Protein AF-S4PRL8-F1 (afdb_monomer)

Radius of gyration: 14.3 Å; Cα contacts (8 Å, |Δi|>4): 43; chains: 1; bounding box: 30×25×38 Å

Secondary structure (DSSP, 8-state):
-HHHHHHHHHHHHHTSTTHHHHHT-TTT--TTT-HHHHHHHHHHHHTT--TTSSSS--S-HHHHHHHH--

Solvent-accessible surface area (backbone atoms only — not comparable to full-atom values): 4176 Å² total; per-residue (Å²): 107,73,67,56,53,51,49,51,53,51,55,53,44,71,74,37,86,62,36,69,66,50,58,73,32,76,93,69,38,42,77,83,70,29,65,68,39,52,54,50,27,36,54,31,45,77,71,74,38,69,34,66,80,52,95,65,35,69,64,57,70,67,55,47,56,53,60,65,76,106

Nearest PDB structures (foldseek):
  7wld-assembly1_U  TM=7.029E-01  e=7.623E-05  Homo sapiens

Foldseek 3Di:
DVVVVVVVVVVVLVPDPCVVVVLPDPVRPDLARRPVLLVVLLVCVVVVHHSPPDPSHDDDVVSSVVVVVD

Structure (mmCIF, N/CA/C/O backbone):
data_AF-S4PRL8-F1
#
_entry.id   AF-S4PRL8-F1
#
loop_
_atom_site.group_PDB
_atom_site.id
_atom_site.type_symbol
_atom_site.label_atom_id
_atom_site.label_alt_id
_atom_site.label_comp_id
_atom_site.label_asym_id
_atom_site.label_entity_id
_atom_site.label_seq_id
_atom_site.pdbx_PDB_ins_code
_atom_site.Cartn_x
_atom_site.Cartn_y
_atom_site.Cartn_z
_atom_site.occupancy
_atom_site.B_iso_or_equiv
_atom_site.auth_seq_id
_atom_site.auth_comp_id
_atom_site.auth_asym_id
_atom_site.auth_atom_id
_atom_site.pdbx_PDB_model_num
ATOM 1 N N . ILE A 1 1 ? 4.156 13.364 -21.59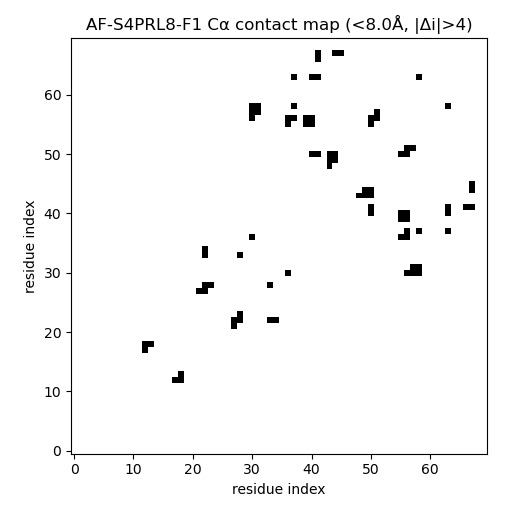3 1.00 90.62 1 ILE A N 1
ATOM 2 C CA . ILE A 1 1 ? 5.168 12.324 -21.925 1.00 90.62 1 ILE A CA 1
ATOM 3 C C . ILE A 1 1 ? 5.585 11.529 -20.684 1.00 90.62 1 ILE A C 1
ATOM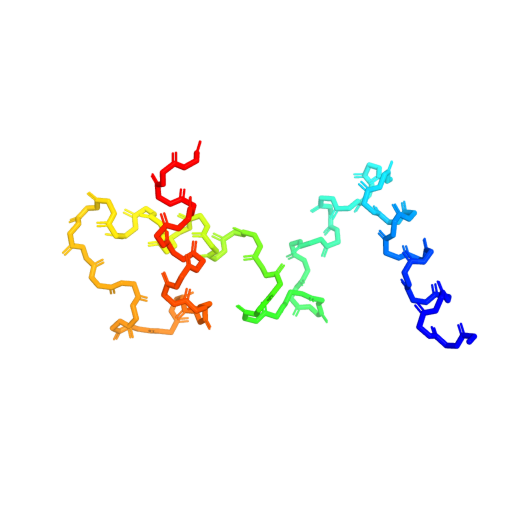 5 O O . ILE A 1 1 ? 5.250 1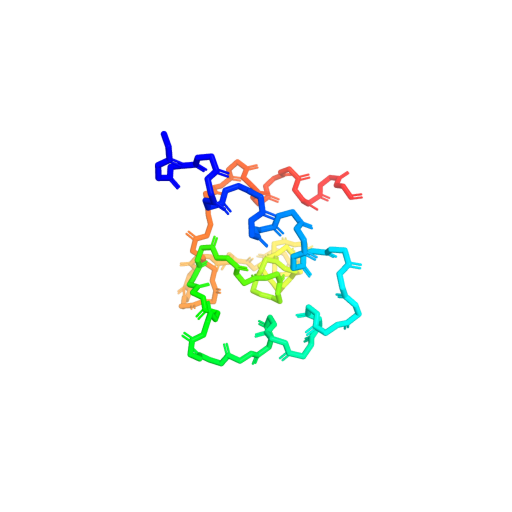0.359 -20.636 1.00 90.62 1 ILE A O 1
ATOM 9 N N . LYS A 1 2 ? 6.204 12.130 -19.650 1.00 93.38 2 LYS A N 1
ATOM 10 C CA . LYS A 1 2 ? 6.667 11.407 -18.437 1.00 93.38 2 LYS A CA 1
ATOM 11 C C . LYS A 1 2 ? 5.595 10.523 -17.774 1.00 93.38 2 LYS A C 1
ATOM 13 O O . LYS A 1 2 ? 5.818 9.336 -17.586 1.00 93.38 2 LYS A O 1
ATOM 18 N N . TYR A 1 3 ? 4.414 11.079 -17.495 1.00 94.12 3 TYR A N 1
ATOM 19 C CA . TYR A 1 3 ? 3.315 10.326 -16.871 1.00 94.12 3 TYR A CA 1
ATOM 20 C C . TYR A 1 3 ? 2.749 9.225 -17.769 1.00 94.12 3 TYR A C 1
ATOM 22 O O . TYR A 1 3 ? 2.396 8.164 -17.281 1.00 94.12 3 TYR A O 1
ATOM 30 N N . ILE A 1 4 ? 2.723 9.449 -19.085 1.00 96.44 4 ILE A N 1
ATOM 31 C CA . ILE A 1 4 ? 2.272 8.441 -20.053 1.00 96.44 4 ILE A CA 1
ATOM 32 C C . ILE A 1 4 ? 3.228 7.249 -20.028 1.00 96.44 4 ILE A C 1
ATOM 34 O O . ILE A 1 4 ? 2.783 6.114 -19.912 1.00 96.44 4 ILE A O 1
ATOM 38 N N . VAL A 1 5 ? 4.538 7.511 -20.057 1.00 96.81 5 VAL A N 1
ATOM 39 C CA . VAL A 1 5 ? 5.559 6.463 -19.936 1.00 96.81 5 VAL A CA 1
ATOM 40 C C . VAL A 1 5 ? 5.408 5.717 -18.609 1.00 96.81 5 VAL A C 1
ATOM 42 O O . VAL A 1 5 ? 5.397 4.491 -18.611 1.00 96.81 5 VAL A O 1
ATOM 45 N N . ALA A 1 6 ? 5.210 6.426 -17.493 1.00 92.75 6 ALA A N 1
ATOM 46 C CA . ALA A 1 6 ? 4.989 5.796 -16.192 1.00 92.75 6 ALA A CA 1
ATOM 47 C C . ALA A 1 6 ? 3.739 4.894 -16.176 1.00 92.75 6 ALA A C 1
ATOM 49 O O . ALA A 1 6 ? 3.807 3.769 -15.682 1.00 92.75 6 ALA A O 1
ATOM 50 N N . CYS A 1 7 ? 2.620 5.343 -16.754 1.00 94.38 7 CYS A N 1
ATOM 51 C CA . CYS A 1 7 ? 1.402 4.540 -16.864 1.00 94.38 7 CYS A CA 1
ATOM 52 C C . CYS A 1 7 ? 1.608 3.293 -17.730 1.00 94.38 7 CYS A C 1
ATOM 54 O O . CYS A 1 7 ? 1.174 2.214 -17.337 1.00 94.38 7 CYS A O 1
ATOM 56 N N . LEU A 1 8 ? 2.298 3.420 -18.867 1.00 96.00 8 LEU A N 1
ATOM 57 C CA . LEU A 1 8 ? 2.598 2.289 -19.750 1.00 96.00 8 LEU A CA 1
ATOM 58 C C . LEU A 1 8 ? 3.485 1.252 -19.057 1.00 96.00 8 LEU A C 1
ATOM 60 O O . LEU A 1 8 ? 3.179 0.064 -19.103 1.00 96.00 8 LEU A O 1
ATOM 64 N N . VAL A 1 9 ? 4.539 1.696 -18.366 1.00 92.00 9 VAL A N 1
ATOM 65 C CA . VAL A 1 9 ? 5.416 0.808 -17.588 1.00 92.00 9 VAL A CA 1
ATOM 66 C C . VAL A 1 9 ? 4.625 0.099 -16.491 1.00 92.00 9 VAL A C 1
ATOM 68 O O . VAL A 1 9 ? 4.764 -1.110 -16.325 1.00 92.00 9 VAL A O 1
ATOM 71 N N . ARG A 1 10 ? 3.758 0.818 -15.768 1.00 88.69 10 ARG A N 1
ATOM 72 C CA . ARG A 1 10 ? 2.940 0.229 -14.700 1.00 88.69 10 ARG A CA 1
ATOM 73 C C . ARG A 1 10 ? 1.945 -0.791 -15.246 1.00 88.69 10 ARG A C 1
ATOM 75 O O . ARG A 1 10 ? 1.841 -1.878 -14.693 1.00 88.69 10 ARG A O 1
ATOM 82 N N . TYR A 1 11 ? 1.268 -0.465 -16.345 1.00 92.12 11 TYR A N 1
ATOM 83 C CA . TYR A 1 11 ? 0.351 -1.377 -17.028 1.00 92.12 11 TYR A CA 1
ATOM 84 C C . TYR A 1 11 ? 1.066 -2.651 -17.480 1.00 92.12 11 TYR A C 1
ATOM 86 O O . TYR A 1 11 ? 0.586 -3.751 -17.212 1.00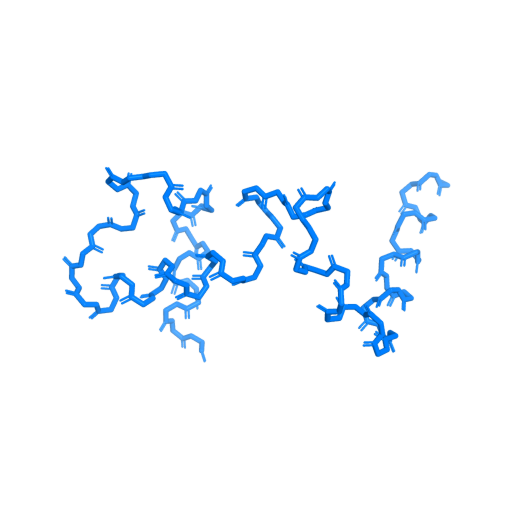 92.12 11 TYR A O 1
ATOM 94 N N . TRP A 1 12 ? 2.233 -2.506 -18.109 1.00 92.31 12 TRP A N 1
ATOM 95 C CA . TRP A 1 12 ? 3.041 -3.636 -18.556 1.00 92.31 12 TRP A CA 1
ATOM 96 C C . TRP A 1 12 ? 3.494 -4.520 -17.385 1.00 92.31 12 TRP A C 1
ATOM 98 O O . TRP A 1 12 ? 3.325 -5.737 -17.437 1.00 92.31 12 TRP A O 1
ATOM 108 N N . LEU A 1 13 ? 3.985 -3.917 -16.295 1.00 87.06 13 LEU A N 1
ATOM 109 C CA . LEU A 1 13 ? 4.411 -4.655 -15.102 1.00 87.06 13 LEU A CA 1
ATOM 110 C C . LEU A 1 13 ? 3.264 -5.443 -14.461 1.00 87.06 13 LEU A C 1
ATOM 112 O O . LEU A 1 13 ? 3.476 -6.595 -14.107 1.00 87.06 13 LEU A O 1
ATOM 116 N N . ILE A 1 14 ? 2.064 -4.861 -14.356 1.00 85.44 14 ILE A N 1
ATOM 117 C CA . ILE A 1 14 ? 0.880 -5.527 -13.778 1.00 85.44 14 ILE A CA 1
ATOM 118 C C . ILE A 1 14 ? 0.478 -6.776 -14.580 1.00 85.44 14 ILE A C 1
ATOM 120 O O . ILE A 1 14 ? 0.014 -7.747 -13.994 1.00 85.44 14 ILE A O 1
ATOM 124 N N . HIS A 1 15 ? 0.670 -6.766 -15.903 1.00 88.00 15 HIS A N 1
ATOM 125 C CA . HIS A 1 15 ? 0.317 -7.891 -16.780 1.00 88.00 15 HIS A CA 1
ATOM 126 C C . HIS A 1 15 ? 1.415 -8.953 -16.898 1.00 88.00 15 HIS A C 1
ATOM 128 O O . HIS A 1 15 ? 1.223 -9.952 -17.586 1.00 88.00 15 HIS A O 1
ATOM 134 N N . THR A 1 16 ? 2.570 -8.743 -16.267 1.00 88.25 16 THR A N 1
ATOM 135 C CA . THR A 1 16 ? 3.668 -9.709 -16.294 1.00 88.25 16 THR A CA 1
ATOM 136 C C . THR A 1 16 ? 3.599 -10.598 -15.053 1.00 88.25 16 THR A C 1
ATOM 138 O O . THR A 1 16 ? 3.452 -10.093 -13.940 1.00 88.25 16 THR A O 1
ATOM 141 N N . ASP A 1 17 ? 3.825 -11.905 -15.206 1.00 83.50 17 ASP A N 1
ATOM 142 C CA . ASP A 1 17 ? 3.849 -12.870 -14.086 1.00 83.50 17 ASP A CA 1
ATOM 143 C C . ASP A 1 17 ? 4.881 -12.511 -12.997 1.00 83.50 17 ASP A C 1
ATOM 145 O O . ASP A 1 17 ? 4.780 -12.908 -11.837 1.00 83.50 17 ASP A O 1
ATOM 149 N N . TYR A 1 18 ? 5.874 -11.699 -13.360 1.00 83.00 18 TYR A N 1
ATOM 150 C CA . TYR A 1 18 ? 6.941 -11.240 -12.479 1.00 83.00 18 TYR A CA 1
ATOM 151 C C . TYR A 1 18 ? 6.491 -10.200 -11.435 1.00 83.00 18 TYR A C 1
ATOM 153 O O . TYR A 1 18 ? 7.225 -9.927 -10.480 1.00 83.00 18 TYR A O 1
ATOM 161 N N . TRP A 1 19 ? 5.283 -9.638 -11.565 1.00 82.69 19 TRP A N 1
ATOM 162 C CA . TRP A 1 19 ? 4.730 -8.674 -10.608 1.00 82.69 19 TRP A CA 1
ATOM 163 C C . TRP A 1 19 ? 4.706 -9.209 -9.173 1.00 82.69 19 TRP A C 1
ATOM 165 O O . TRP A 1 19 ? 5.098 -8.497 -8.249 1.00 82.69 19 TRP A O 1
ATOM 175 N N . GLN A 1 20 ? 4.305 -10.469 -8.978 1.00 81.12 20 GLN A N 1
ATOM 176 C CA . GLN A 1 20 ? 4.199 -11.071 -7.643 1.00 81.12 20 GLN A CA 1
ATOM 177 C C . GLN A 1 20 ? 5.553 -11.118 -6.926 1.00 81.12 20 GLN A C 1
ATOM 179 O O . GLN A 1 20 ? 5.639 -10.876 -5.721 1.00 81.12 20 GLN A O 1
ATOM 184 N N . THR A 1 21 ? 6.628 -11.373 -7.671 1.00 85.38 21 THR A N 1
ATOM 185 C CA . THR A 1 21 ? 7.991 -11.375 -7.132 1.00 85.38 21 THR A CA 1
ATOM 186 C C . THR A 1 21 ? 8.425 -9.969 -6.735 1.00 85.38 21 THR A C 1
ATOM 188 O O . THR A 1 21 ? 9.001 -9.784 -5.667 1.00 85.38 21 THR A O 1
ATOM 191 N N . ILE A 1 22 ? 8.127 -8.970 -7.571 1.00 85.81 22 ILE A N 1
ATOM 192 C CA . ILE A 1 22 ? 8.509 -7.567 -7.363 1.00 85.81 22 ILE A CA 1
ATOM 193 C C . ILE A 1 22 ? 7.730 -6.933 -6.203 1.00 85.81 22 ILE A C 1
ATOM 195 O O . ILE A 1 22 ? 8.322 -6.238 -5.383 1.00 85.81 22 ILE A O 1
ATOM 199 N N . ALA A 1 23 ? 6.421 -7.170 -6.106 1.00 84.06 23 ALA A N 1
ATOM 200 C CA . ALA A 1 23 ? 5.556 -6.528 -5.113 1.00 84.06 23 ALA A CA 1
ATOM 201 C C . ALA A 1 23 ? 5.922 -6.886 -3.660 1.00 84.06 23 ALA A C 1
ATOM 203 O O . ALA A 1 23 ? 5.630 -6.126 -2.740 1.00 84.06 23 ALA A O 1
ATOM 204 N N . ASN A 1 24 ? 6.590 -8.024 -3.454 1.00 83.56 24 ASN A N 1
ATOM 205 C CA . ASN A 1 24 ? 7.059 -8.474 -2.143 1.00 83.56 24 ASN A CA 1
ATOM 206 C C . ASN A 1 24 ? 8.458 -7.945 -1.773 1.00 83.56 24 ASN A C 1
ATOM 208 O O . ASN A 1 24 ? 8.963 -8.242 -0.690 1.00 83.56 24 ASN A O 1
ATOM 212 N N . ARG A 1 25 ? 9.106 -7.176 -2.657 1.00 89.25 25 ARG A N 1
ATOM 213 C CA . ARG A 1 25 ? 10.435 -6.600 -2.425 1.00 89.25 25 ARG A CA 1
ATOM 214 C C . ARG A 1 25 ? 10.332 -5.332 -1.593 1.00 89.25 25 ARG A C 1
ATOM 216 O O . ARG A 1 25 ? 9.620 -4.401 -1.960 1.00 89.25 25 ARG A O 1
ATOM 223 N N . VAL A 1 26 ? 11.086 -5.278 -0.498 1.00 87.69 26 VAL A N 1
ATOM 224 C CA . VAL A 1 26 ? 11.109 -4.133 0.427 1.00 87.69 26 VAL A CA 1
ATOM 225 C C . VAL A 1 26 ? 11.618 -2.852 -0.234 1.00 87.69 26 VAL A C 1
ATOM 227 O O . VAL A 1 26 ? 11.276 -1.760 0.196 1.00 87.69 26 VAL A O 1
ATOM 230 N N . GLU A 1 27 ? 12.401 -2.976 -1.307 1.00 89.69 27 GLU A N 1
ATOM 231 C CA . GLU A 1 27 ? 12.931 -1.847 -2.075 1.00 89.69 27 GLU A CA 1
ATOM 232 C C . GLU A 1 27 ? 11.848 -1.126 -2.902 1.00 89.69 27 GLU A C 1
ATOM 234 O O . GLU A 1 27 ? 12.058 -0.004 -3.358 1.00 89.69 27 GLU A O 1
ATOM 239 N N . ILE A 1 28 ? 10.705 -1.782 -3.132 1.00 86.38 28 ILE A N 1
ATOM 240 C CA . ILE A 1 28 ? 9.641 -1.330 -4.045 1.00 86.38 28 ILE A CA 1
ATOM 241 C C . ILE A 1 28 ? 8.314 -1.166 -3.300 1.00 86.38 28 ILE A C 1
ATOM 243 O O . ILE A 1 28 ? 7.524 -0.271 -3.624 1.00 86.38 28 ILE A O 1
ATOM 247 N N . ALA A 1 29 ? 8.076 -2.015 -2.300 1.00 86.06 29 ALA A N 1
ATOM 248 C CA . ALA A 1 29 ? 6.930 -1.935 -1.416 1.0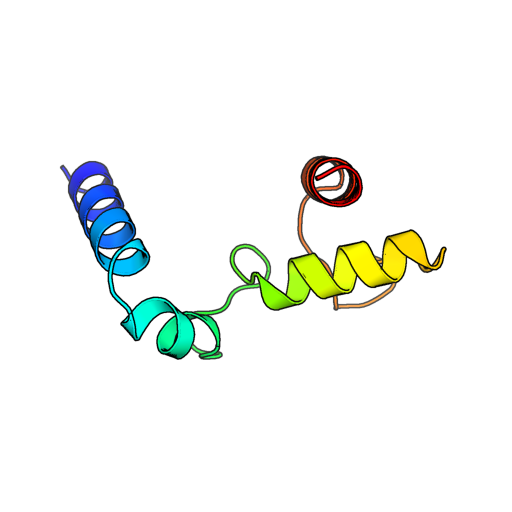0 86.06 29 ALA A CA 1
ATOM 249 C C . ALA A 1 29 ? 7.033 -0.686 -0.532 1.00 86.06 29 ALA A C 1
ATOM 251 O O . ALA A 1 29 ? 7.945 -0.544 0.280 1.00 86.06 29 ALA A O 1
ATOM 252 N N . THR A 1 30 ? 6.068 0.213 -0.673 1.00 87.94 30 THR A N 1
ATOM 253 C CA . THR A 1 30 ? 5.905 1.392 0.177 1.00 87.94 30 THR A CA 1
ATOM 254 C C . THR A 1 30 ? 4.630 1.254 1.008 1.00 87.94 30 THR A C 1
ATOM 256 O O . THR A 1 30 ? 3.762 0.438 0.673 1.00 87.94 30 THR A O 1
ATOM 259 N N . PRO A 1 31 ? 4.457 2.064 2.069 1.00 83.62 31 PRO A N 1
ATOM 260 C CA . PRO A 1 31 ? 3.233 2.040 2.870 1.00 83.62 31 PRO A CA 1
ATOM 261 C C . PRO A 1 31 ? 1.941 2.256 2.066 1.00 83.62 31 PRO A C 1
ATOM 263 O O . PRO A 1 31 ? 0.891 1.814 2.510 1.00 83.62 31 PRO A O 1
ATOM 266 N N . LEU A 1 32 ? 2.038 2.897 0.891 1.00 83.50 32 LEU A N 1
ATOM 267 C CA . LEU A 1 32 ? 0.911 3.282 0.031 1.00 83.50 32 LEU A CA 1
ATOM 268 C C . LEU A 1 32 ? 0.765 2.432 -1.250 1.00 83.50 32 LEU A C 1
ATOM 270 O O . LEU A 1 32 ? 0.012 2.784 -2.157 1.00 83.50 32 LEU A O 1
ATOM 274 N N . ASN A 1 33 ? 1.579 1.386 -1.437 1.00 87.38 33 ASN A N 1
ATOM 275 C CA . ASN A 1 33 ? 1.458 0.500 -2.608 1.00 87.38 33 ASN A CA 1
ATOM 276 C C . ASN A 1 33 ? 1.486 -0.995 -2.258 1.00 87.38 33 ASN A C 1
ATOM 278 O O . ASN A 1 33 ? 1.466 -1.841 -3.155 1.00 87.38 33 ASN A O 1
ATOM 282 N N . SER A 1 34 ? 1.561 -1.324 -0.968 1.00 89.75 34 SER A N 1
ATOM 283 C CA . SER A 1 34 ? 1.733 -2.693 -0.504 1.00 89.75 34 SER A CA 1
ATOM 284 C C . SER A 1 34 ? 0.389 -3.397 -0.339 1.00 89.75 34 SER A C 1
ATOM 286 O O . SER A 1 34 ? -0.327 -3.200 0.642 1.00 89.75 34 SER A O 1
ATOM 288 N N . TRP A 1 35 ? 0.084 -4.297 -1.273 1.00 88.69 35 TRP A N 1
ATOM 289 C CA . TRP A 1 35 ? -1.133 -5.113 -1.238 1.00 88.69 35 TRP A CA 1
ATOM 290 C C . TRP A 1 35 ? -1.248 -5.974 0.030 1.00 88.69 35 TRP A C 1
ATOM 292 O O . TRP A 1 35 ? -2.321 -6.102 0.610 1.00 88.69 35 TRP A O 1
ATOM 302 N N . LYS A 1 36 ? -0.124 -6.522 0.512 1.00 90.00 36 LYS A N 1
ATOM 303 C CA . LYS A 1 36 ? -0.090 -7.339 1.734 1.00 90.00 36 LYS A CA 1
ATOM 304 C C . LYS A 1 36 ? -0.544 -6.549 2.964 1.00 90.00 36 LYS A C 1
ATOM 306 O O . LYS A 1 36 ? -1.312 -7.066 3.767 1.00 90.00 36 LYS A O 1
ATOM 311 N N . ARG A 1 37 ? -0.093 -5.297 3.083 1.00 92.38 37 ARG A N 1
ATOM 312 C CA . ARG A 1 37 ? -0.446 -4.413 4.202 1.00 92.38 37 ARG A CA 1
ATOM 313 C C . ARG A 1 37 ? -1.916 -4.009 4.159 1.00 92.38 37 ARG A C 1
ATOM 315 O O . ARG A 1 37 ? -2.541 -3.914 5.207 1.00 92.38 37 ARG A O 1
ATOM 322 N N . LEU A 1 38 ? -2.475 -3.828 2.960 1.00 93.31 38 LEU A N 1
ATOM 323 C CA . LEU A 1 38 ? -3.907 -3.590 2.788 1.00 93.31 38 LEU A CA 1
ATOM 324 C C . LEU A 1 38 ? -4.741 -4.775 3.292 1.00 93.31 38 LEU A C 1
ATOM 326 O O . LEU A 1 38 ? -5.639 -4.571 4.102 1.00 93.31 38 LEU A O 1
ATOM 330 N N . ILE A 1 39 ? -4.407 -6.000 2.868 1.00 93.88 39 ILE A N 1
ATOM 331 C CA . ILE A 1 39 ? -5.101 -7.220 3.318 1.00 93.88 39 ILE A CA 1
ATOM 332 C C . ILE A 1 39 ? -5.010 -7.371 4.837 1.00 93.88 39 ILE A C 1
ATOM 334 O O . ILE A 1 39 ? -6.010 -7.650 5.489 1.00 93.88 39 ILE A O 1
ATOM 338 N N . GLU A 1 40 ? -3.821 -7.183 5.408 1.00 94.81 40 GLU A N 1
ATOM 339 C CA . GLU A 1 40 ? -3.624 -7.252 6.856 1.00 94.81 40 GLU A CA 1
ATOM 340 C C . GLU A 1 40 ? -4.452 -6.190 7.590 1.00 94.81 40 GLU A C 1
ATOM 342 O O . GLU A 1 40 ? -5.095 -6.500 8.587 1.00 94.81 40 GLU A O 1
ATOM 347 N N . GLY A 1 41 ? -4.506 -4.959 7.078 1.00 95.12 41 GLY A N 1
ATOM 348 C CA . GLY A 1 41 ? -5.319 -3.902 7.674 1.00 95.12 41 GLY A CA 1
ATOM 349 C C . GLY A 1 41 ? -6.817 -4.191 7.641 1.00 95.12 41 GLY A C 1
ATOM 350 O O . GLY A 1 41 ? -7.488 -3.990 8.650 1.00 95.12 41 GLY A O 1
ATOM 351 N N . VAL A 1 42 ? -7.335 -4.709 6.524 1.00 96.38 42 VAL A N 1
ATOM 352 C CA . VAL A 1 42 ? -8.735 -5.162 6.435 1.00 96.38 42 VAL A CA 1
ATOM 353 C C . VAL A 1 42 ? -8.980 -6.308 7.416 1.00 96.38 42 VAL A C 1
ATOM 355 O O . VAL A 1 42 ? -9.932 -6.261 8.183 1.00 96.38 42 VAL A O 1
ATOM 358 N N . HIS A 1 43 ? -8.066 -7.276 7.491 1.00 96.56 43 HIS A N 1
ATOM 359 C CA . HIS A 1 43 ? -8.172 -8.383 8.437 1.00 96.56 43 HIS A CA 1
ATOM 360 C C . HIS A 1 43 ? -8.226 -7.914 9.900 1.00 96.56 43 HIS A C 1
ATOM 362 O O . HIS A 1 43 ? -9.020 -8.431 10.684 1.00 96.56 43 HIS A O 1
ATOM 368 N N . LEU A 1 44 ? -7.406 -6.932 10.285 1.00 96.56 44 LEU A N 1
ATOM 369 C CA . LEU A 1 44 ? -7.462 -6.335 11.623 1.00 96.56 44 LEU A CA 1
ATOM 370 C C . LEU A 1 44 ? -8.813 -5.655 11.868 1.00 96.56 44 LEU A C 1
ATOM 372 O O . LEU A 1 44 ? -9.438 -5.896 12.903 1.00 96.56 44 LEU A O 1
ATOM 376 N N . TYR A 1 45 ? -9.280 -4.872 10.893 1.00 96.38 45 TYR A N 1
ATOM 377 C CA . TYR A 1 45 ? -10.562 -4.177 10.960 1.00 96.38 45 TYR A CA 1
ATOM 378 C C . TYR A 1 45 ? -11.737 -5.146 11.148 1.00 96.38 45 TYR A C 1
ATOM 380 O O . TYR A 1 45 ? -12.566 -4.935 12.034 1.00 96.38 45 TYR A O 1
ATOM 388 N N . ASP A 1 46 ? -11.755 -6.251 10.399 1.00 96.94 46 ASP A N 1
ATOM 389 C CA . ASP A 1 46 ? -12.785 -7.294 10.480 1.00 96.94 46 ASP A CA 1
ATOM 390 C C . ASP A 1 46 ? -12.838 -7.976 11.854 1.00 96.94 46 ASP A C 1
ATOM 392 O O . ASP A 1 46 ? -13.887 -8.457 12.281 1.00 96.94 46 ASP A O 1
ATOM 396 N N . ASN A 1 47 ? -11.713 -7.996 12.571 1.00 96.88 47 ASN A N 1
ATOM 397 C CA . ASN A 1 47 ? -11.606 -8.550 13.920 1.00 96.88 47 ASN A CA 1
ATOM 398 C C . ASN A 1 47 ? -11.803 -7.493 15.023 1.00 96.88 47 ASN A C 1
ATOM 400 O O . ASN A 1 47 ? -11.550 -7.771 16.196 1.00 96.88 47 ASN A O 1
ATOM 404 N N . GLY A 1 48 ? -12.250 -6.282 14.673 1.00 95.69 48 GLY A N 1
ATOM 405 C CA . GLY A 1 48 ? -12.488 -5.198 15.630 1.00 95.69 48 GLY A CA 1
ATOM 406 C C . GLY A 1 48 ? -11.210 -4.580 16.203 1.00 95.69 48 GLY A C 1
ATOM 407 O O . GLY A 1 48 ? -11.271 -3.880 17.215 1.00 95.69 48 GLY A O 1
ATOM 408 N N . ILE A 1 49 ? -10.058 -4.829 15.575 1.00 96.56 49 ILE A N 1
ATOM 409 C CA . ILE A 1 49 ? -8.769 -4.243 15.947 1.00 96.56 49 ILE A CA 1
ATOM 410 C C . ILE A 1 49 ? -8.545 -3.012 15.075 1.00 96.56 49 ILE A C 1
ATOM 412 O O . ILE A 1 49 ? -8.688 -3.073 13.856 1.00 96.56 49 ILE A O 1
ATOM 416 N N . ASN A 1 50 ? -8.173 -1.886 15.684 1.00 95.00 50 ASN A N 1
ATOM 417 C CA . ASN A 1 50 ? -7.903 -0.660 14.944 1.00 95.00 50 ASN A CA 1
ATOM 418 C C . ASN A 1 50 ? -6.640 -0.820 14.066 1.00 95.00 50 ASN A C 1
ATOM 420 O O . ASN A 1 50 ? -5.535 -0.882 14.612 1.00 95.00 50 ASN A O 1
ATOM 424 N N . PRO A 1 51 ? -6.747 -0.813 12.720 1.00 95.25 51 PRO A N 1
ATOM 425 C CA . PRO A 1 51 ? -5.589 -1.019 11.841 1.00 95.25 51 PRO A CA 1
ATOM 426 C C . PRO A 1 51 ? -4.540 0.098 11.933 1.00 95.25 51 PRO A C 1
ATOM 428 O O . PRO A 1 51 ? -3.386 -0.107 11.556 1.00 95.25 51 PRO A O 1
ATOM 431 N N . TYR A 1 52 ? -4.941 1.272 12.432 1.00 94.31 52 TYR A N 1
ATOM 432 C CA . TYR A 1 52 ? -4.120 2.481 12.542 1.00 94.31 52 TYR A CA 1
ATOM 433 C C . TYR A 1 52 ? -3.412 2.635 13.890 1.00 94.31 52 TYR A C 1
ATOM 435 O O . TYR A 1 52 ? -2.654 3.583 14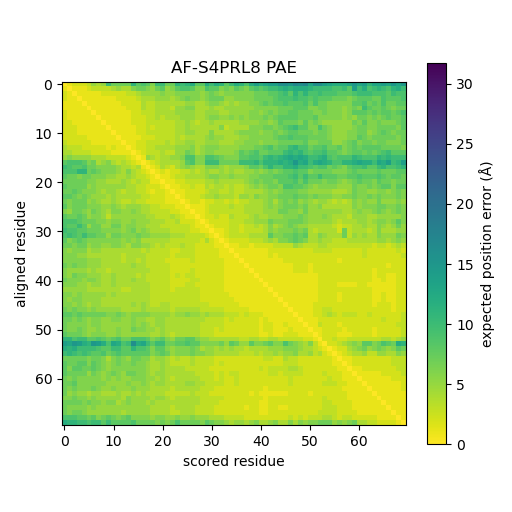.075 1.00 94.31 52 TYR A O 1
ATOM 443 N N . GLU A 1 53 ? -3.689 1.762 14.861 1.00 91.88 53 GLU A N 1
ATOM 444 C CA . GLU A 1 53 ? -3.117 1.871 16.212 1.00 91.88 53 GLU A CA 1
ATOM 445 C C . GLU A 1 53 ? -1.623 1.494 16.255 1.00 91.88 53 GLU A C 1
ATOM 447 O O . GLU A 1 53 ? -0.926 1.793 17.222 1.00 91.88 53 GLU A O 1
ATOM 452 N N . GLY A 1 54 ? -1.107 0.892 15.180 1.00 84.25 54 GLY A N 1
ATOM 453 C CA . GLY A 1 54 ? 0.310 0.594 14.991 1.00 84.25 54 GLY A CA 1
ATOM 454 C C . GLY A 1 54 ? 0.837 1.061 13.634 1.00 84.25 54 GLY A C 1
ATOM 455 O O . GLY A 1 54 ? 0.178 1.778 12.892 1.00 84.25 54 GLY A O 1
ATOM 456 N N . ASP A 1 55 ? 2.033 0.593 13.281 1.00 85.00 55 ASP A N 1
ATOM 457 C CA . ASP A 1 55 ? 2.694 0.889 12.004 1.00 85.00 55 ASP A CA 1
ATOM 458 C C . ASP A 1 55 ? 2.277 -0.087 10.888 1.00 85.00 55 ASP A C 1
ATOM 460 O O . ASP A 1 55 ? 3.008 -0.248 9.922 1.00 85.00 55 ASP A O 1
ATOM 464 N N . SER A 1 56 ? 1.148 -0.801 10.995 1.00 84.75 56 SER A N 1
ATOM 465 C CA . SER A 1 56 ? 0.755 -1.828 10.009 1.00 84.75 56 SER A CA 1
ATOM 466 C C . SER A 1 56 ? 0.007 -1.243 8.808 1.00 84.75 56 SER A C 1
ATOM 468 O O . SER A 1 56 ? 0.310 -1.599 7.663 1.00 84.75 56 SER A O 1
ATOM 470 N N . PHE A 1 57 ? -0.877 -0.264 9.012 1.00 92.62 57 PHE A N 1
ATOM 471 C CA . PHE A 1 57 ? -1.741 0.275 7.959 1.00 92.62 57 PHE A CA 1
ATOM 472 C C . PHE A 1 57 ? -1.606 1.794 7.797 1.00 92.62 57 PHE A C 1
ATOM 474 O O . PHE A 1 57 ? -1.713 2.544 8.759 1.00 92.62 57 PHE A 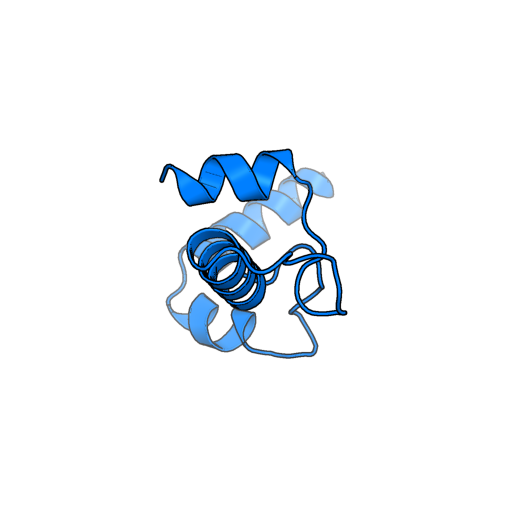O 1
ATOM 481 N N . HIS A 1 58 ? -1.396 2.245 6.558 1.0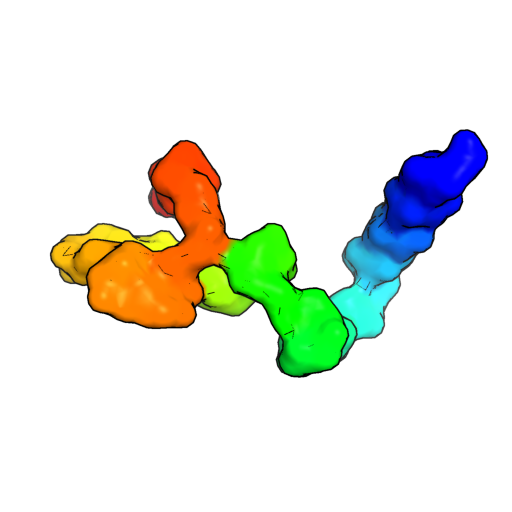0 93.31 58 HIS A N 1
ATOM 482 C CA . HIS A 1 58 ? -1.151 3.658 6.225 1.00 93.31 58 HIS A CA 1
ATOM 483 C C . HIS A 1 58 ? -2.064 4.196 5.119 1.00 93.31 58 HIS A C 1
ATOM 485 O O . HIS A 1 58 ? -1.934 5.351 4.714 1.00 93.31 58 HIS A O 1
ATOM 491 N N . GLU A 1 59 ? -2.970 3.367 4.605 1.00 93.38 59 GLU A N 1
ATOM 492 C CA . GLU A 1 59 ? -3.895 3.776 3.556 1.00 93.38 59 GLU A CA 1
ATOM 493 C C . GLU A 1 59 ? -5.047 4.607 4.127 1.00 93.38 59 GLU A C 1
ATOM 495 O O . GLU A 1 59 ? -5.376 4.562 5.318 1.00 93.38 59 GLU A O 1
ATOM 500 N N . SER A 1 60 ? -5.695 5.382 3.258 1.00 94.00 60 SER A N 1
ATOM 501 C CA . SER A 1 60 ? -6.822 6.218 3.680 1.00 94.00 60 SER A CA 1
ATOM 502 C C . SER A 1 60 ? -7.989 5.376 4.236 1.00 94.00 60 SER A C 1
ATOM 504 O O . SER A 1 60 ? -8.241 4.280 3.728 1.00 94.00 60 SER A O 1
ATOM 506 N N . PRO A 1 61 ? -8.772 5.889 5.205 1.00 94.94 61 PRO A N 1
ATOM 507 C CA . PRO A 1 61 ? -9.946 5.180 5.729 1.00 94.94 61 PRO A CA 1
ATOM 508 C C . PRO A 1 61 ? -10.969 4.803 4.656 1.00 94.94 61 PRO A C 1
ATOM 510 O O . PRO A 1 61 ? -11.616 3.769 4.751 1.00 94.94 61 PRO A O 1
ATOM 513 N N . ILE A 1 62 ? -11.080 5.607 3.595 1.00 95.62 62 ILE A N 1
ATOM 514 C CA . ILE A 1 62 ? -11.954 5.308 2.454 1.00 95.62 62 ILE A CA 1
ATOM 515 C C . ILE A 1 62 ? -11.523 4.005 1.770 1.00 95.62 62 ILE A C 1
ATOM 517 O O . ILE A 1 62 ? -12.376 3.193 1.429 1.00 95.62 62 ILE A O 1
ATOM 521 N N . MET A 1 63 ? -10.214 3.784 1.606 1.00 94.19 63 MET A N 1
ATOM 522 C CA . MET A 1 63 ? -9.689 2.536 1.045 1.00 94.19 63 MET A CA 1
ATOM 523 C C . MET A 1 63 ? -9.965 1.357 1.977 1.00 94.19 63 MET A C 1
ATOM 525 O O . MET A 1 63 ? -10.416 0.320 1.505 1.00 94.19 63 MET A O 1
ATOM 529 N N . LEU A 1 64 ? -9.766 1.519 3.288 1.00 95.38 64 LEU A N 1
ATOM 530 C CA . LEU A 1 64 ? -10.069 0.465 4.261 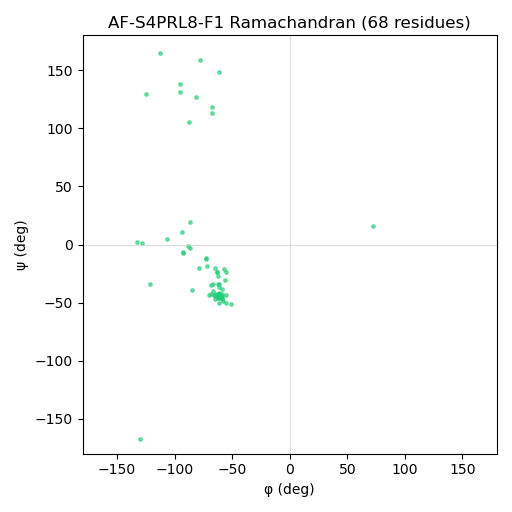1.00 95.38 64 LEU A CA 1
ATOM 531 C C . LEU A 1 64 ? -11.528 0.002 4.153 1.00 95.38 64 LEU A C 1
ATOM 533 O O . LEU A 1 64 ? -11.789 -1.187 4.012 1.00 95.38 64 LEU A O 1
ATOM 537 N N . ILE A 1 65 ? -12.466 0.951 4.155 1.00 96.50 65 ILE A N 1
ATOM 538 C CA . ILE A 1 65 ? -13.896 0.651 4.054 1.00 96.50 65 ILE A CA 1
ATOM 539 C C . ILE A 1 65 ? -14.249 0.058 2.687 1.00 96.50 65 ILE A C 1
ATOM 541 O O . ILE A 1 65 ? -15.029 -0.885 2.618 1.00 96.50 65 ILE A O 1
ATOM 545 N N . LEU A 1 66 ? -13.664 0.567 1.600 1.00 97.00 66 LEU A N 1
ATOM 546 C CA . LEU A 1 66 ? -13.886 0.020 0.262 1.00 97.00 66 LEU A CA 1
ATOM 547 C C . LEU A 1 66 ? -13.501 -1.463 0.185 1.00 97.00 66 LEU A C 1
ATOM 549 O O . LEU A 1 66 ? -14.288 -2.259 -0.315 1.00 97.00 66 LEU A O 1
ATOM 553 N N . PHE A 1 67 ? -12.313 -1.823 0.678 1.00 95.56 67 PHE A N 1
ATOM 554 C CA . PHE A 1 67 ? -11.808 -3.199 0.624 1.00 95.56 67 PHE A CA 1
ATOM 555 C C . PHE A 1 67 ? -12.400 -4.118 1.691 1.00 95.56 67 PHE A C 1
ATOM 557 O O . PHE A 1 67 ? -12.388 -5.324 1.503 1.00 95.56 67 PHE A O 1
ATOM 564 N N . HIS A 1 68 ? -12.954 -3.574 2.772 1.00 95.75 68 HIS A N 1
ATOM 565 C CA . HIS A 1 68 ? -13.773 -4.348 3.702 1.00 95.75 68 HIS A CA 1
ATOM 566 C C . HIS A 1 68 ? -15.044 -4.906 3.030 1.00 95.75 68 HIS A C 1
ATOM 568 O O . HIS A 1 68 ? -15.499 -5.995 3.364 1.00 95.75 68 HIS A O 1
ATOM 574 N N . PHE A 1 69 ? -15.621 -4.173 2.072 1.00 95.69 69 PHE A N 1
ATOM 575 C CA . PHE A 1 69 ? -16.843 -4.588 1.373 1.00 95.69 69 PHE A CA 1
ATOM 576 C C . PHE A 1 69 ? -16.612 -5.369 0.072 1.00 95.69 69 PHE A C 1
ATOM 578 O O . PHE A 1 69 ? -17.594 -5.816 -0.528 1.00 95.69 69 PHE A O 1
ATOM 585 N N . LEU A 1 70 ? -15.367 -5.480 -0.394 1.00 92.12 70 LEU A N 1
ATOM 586 C CA . LEU A 1 70 ? -15.011 -6.060 -1.692 1.00 92.12 70 LEU A CA 1
ATOM 587 C C . LEU A 1 70 ? -14.509 -7.497 -1.542 1.00 92.12 70 LEU A C 1
ATOM 589 O O . LEU A 1 70 ? -15.017 -8.358 -2.294 1.00 92.12 70 LEU A O 1
#

Organism: NCBI:txid116150

InterPro domains:
  IPR009600 GPI transamidase subunit PIG-U [PF06728] (5-70)
  IPR009600 GPI transamidase subunit PIG-U [PTHR13121] (3-70)

Mean predicted aligned error: 4.35 Å

pLDDT: mean 91.22, std 4.65, range [81.12, 97.0]

Sequence (70 aa):
IKYIVACLVRYWLIHTDYWQTIANRVEIATPLNSWKRLIEGVHLYDNGINPYEGDSFHESPIMLILFHFL